Protein AF-A0A645CCY2-F1 (afdb_monomer_lite)

Sequence (93 aa):
MDKETLEKANQLSMKIESLESDMDYYRDMLDSYTKKDIGCVTITVSYAEKGNEYTDDLAIISTENKWVASMIDSIIQSKMDEIRELEKEFAAL

pLDDT: mean 79.75, std 12.47, range [48.75, 94.38]

Structure (mmCIF, N/CA/C/O backbone):
data_AF-A0A645CCY2-F1
#
_entry.id   AF-A0A645CCY2-F1
#
loop_
_atom_site.group_PDB
_atom_site.id
_atom_site.type_symbol
_atom_site.label_atom_id
_atom_site.label_alt_id
_atom_site.label_comp_id
_atom_site.label_asym_id
_atom_site.label_entity_id
_atom_site.label_seq_id
_atom_site.pdbx_PDB_ins_code
_atom_site.Cartn_x
_atom_site.Cartn_y
_atom_site.Cartn_z
_atom_site.occupancy
_atom_site.B_iso_or_equiv
_atom_site.auth_seq_id
_atom_site.auth_comp_id
_atom_site.auth_asym_id
_atom_site.auth_atom_id
_atom_site.pdbx_PDB_model_num
ATOM 1 N N . MET A 1 1 ? -21.509 -3.234 24.620 1.00 68.75 1 MET A N 1
ATOM 2 C CA . MET A 1 1 ? -20.704 -2.225 23.918 1.00 68.75 1 MET A CA 1
ATOM 3 C C . MET A 1 1 ? -21.333 -0.877 24.195 1.00 68.75 1 MET A C 1
ATOM 5 O O . MET A 1 1 ? -22.501 -0.687 23.866 1.00 68.75 1 MET A O 1
ATOM 9 N N . ASP A 1 2 ? -20.631 -0.025 24.929 1.00 90.81 2 ASP A N 1
ATOM 10 C CA . ASP A 1 2 ? -21.088 1.326 25.239 1.00 90.81 2 ASP A CA 1
ATOM 11 C C . ASP A 1 2 ? -20.847 2.279 24.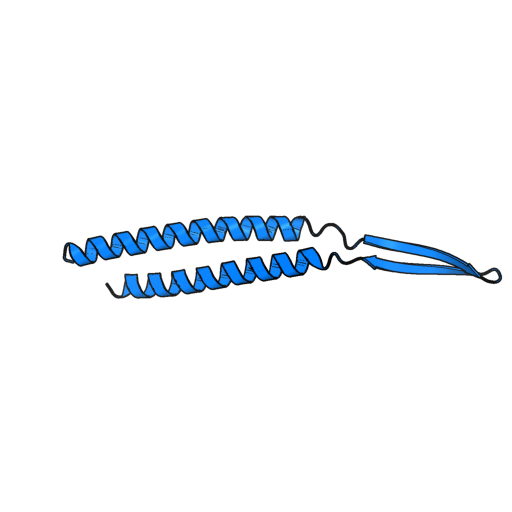056 1.00 90.81 2 ASP A C 1
ATOM 13 O O . ASP A 1 2 ? -20.222 1.929 23.051 1.00 90.81 2 ASP A O 1
ATOM 17 N N . LYS A 1 3 ? -21.419 3.484 24.156 1.00 90.12 3 LYS A N 1
ATOM 18 C CA . LYS A 1 3 ? -21.363 4.496 23.097 1.00 90.12 3 LYS A CA 1
ATOM 19 C C . LYS A 1 3 ? -19.920 4.898 22.767 1.00 90.12 3 LYS A C 1
ATOM 21 O O . LYS A 1 3 ? -19.632 5.152 21.604 1.00 90.12 3 LYS A O 1
ATOM 26 N N . GLU A 1 4 ? -19.040 4.936 23.764 1.00 88.88 4 GLU A N 1
ATOM 27 C CA . GLU A 1 4 ? -17.645 5.341 23.600 1.00 88.88 4 GLU A CA 1
ATOM 28 C C . GLU A 1 4 ? -16.856 4.270 22.837 1.00 88.88 4 GLU A C 1
ATOM 30 O O . GLU A 1 4 ? -16.160 4.596 21.875 1.00 88.88 4 GLU A O 1
ATOM 35 N N . THR A 1 5 ? -17.050 2.985 23.162 1.00 88.50 5 THR A N 1
ATOM 36 C CA . THR A 1 5 ? -16.474 1.874 22.381 1.00 88.50 5 THR A CA 1
ATOM 37 C C . THR A 1 5 ? -16.952 1.885 20.929 1.00 88.50 5 THR A C 1
ATOM 39 O O . THR A 1 5 ? -16.150 1.695 20.018 1.00 88.50 5 THR A O 1
ATOM 42 N N . LEU A 1 6 ? -18.244 2.142 20.691 1.00 90.19 6 LEU A N 1
ATOM 43 C CA . LEU A 1 6 ? -18.811 2.182 19.338 1.00 90.19 6 LEU A CA 1
ATOM 44 C C . LEU A 1 6 ? -18.248 3.351 18.509 1.00 90.19 6 LEU A C 1
ATOM 46 O O . LEU A 1 6 ? -17.964 3.207 17.322 1.00 90.19 6 LEU A O 1
ATOM 50 N N . GLU A 1 7 ? -18.080 4.515 19.136 1.00 91.56 7 GLU A N 1
ATOM 51 C CA . GLU A 1 7 ? -17.522 5.707 18.496 1.00 91.56 7 GLU A CA 1
ATOM 52 C C . GLU A 1 7 ? -16.036 5.514 18.166 1.00 91.56 7 GLU A C 1
ATOM 54 O O . GLU A 1 7 ? -15.604 5.842 17.060 1.00 91.56 7 GLU A O 1
ATOM 59 N N . LYS A 1 8 ? -15.281 4.874 19.067 1.00 89.69 8 LYS A N 1
ATOM 60 C CA . LYS A 1 8 ? -13.882 4.506 18.831 1.00 89.69 8 LYS A CA 1
ATOM 61 C C . LYS A 1 8 ? -13.734 3.458 17.720 1.00 89.69 8 LYS A C 1
ATOM 63 O O . LYS A 1 8 ? -12.877 3.613 16.853 1.00 89.69 8 LYS A O 1
ATOM 68 N N . ALA A 1 9 ? -14.594 2.440 17.696 1.00 89.44 9 ALA A N 1
ATOM 69 C CA . ALA A 1 9 ? -14.624 1.435 16.634 1.00 89.44 9 ALA A CA 1
ATOM 70 C C . ALA A 1 9 ? -14.873 2.078 15.256 1.00 89.44 9 ALA A C 1
ATOM 72 O O . ALA A 1 9 ? -14.138 1.811 14.306 1.00 89.44 9 ALA A O 1
ATOM 73 N N . ASN A 1 10 ? -15.841 2.997 15.155 1.00 91.62 10 ASN A N 1
ATOM 74 C CA . ASN A 1 10 ? -16.104 3.723 13.909 1.00 91.62 10 ASN A CA 1
ATOM 75 C C . ASN A 1 10 ? -14.904 4.568 13.457 1.00 91.62 10 ASN A C 1
ATOM 77 O O . ASN A 1 10 ? -14.569 4.566 12.275 1.00 91.62 10 ASN A O 1
ATOM 81 N N . GLN A 1 11 ? -14.232 5.267 14.378 1.00 92.44 11 GLN A N 1
ATOM 82 C CA . GLN A 1 11 ? -13.042 6.060 14.048 1.00 92.44 11 GLN A CA 1
ATOM 83 C C . GLN A 1 11 ? -11.893 5.193 13.520 1.00 92.44 11 GLN A C 1
ATOM 85 O O . GLN A 1 11 ? -11.255 5.561 12.533 1.00 92.44 11 GLN A O 1
ATOM 90 N N . LEU A 1 12 ? -11.646 4.039 14.148 1.00 89.75 12 LEU A N 1
ATOM 91 C CA . LEU A 1 12 ? -10.632 3.088 13.692 1.00 89.75 12 LEU A CA 1
ATOM 92 C C . LEU A 1 12 ? -10.972 2.532 12.305 1.00 89.75 12 LEU A C 1
ATOM 94 O O . LEU A 1 12 ? -10.106 2.538 11.435 1.00 89.75 12 LEU A O 1
ATOM 98 N N . SER A 1 13 ? -12.231 2.145 12.070 1.00 91.50 13 SER A N 1
ATOM 99 C CA . SER A 1 13 ? -12.691 1.653 10.762 1.00 91.50 13 SER A CA 1
ATOM 100 C C . SER A 1 13 ? -12.471 2.688 9.658 1.00 91.50 13 SER A C 1
ATOM 102 O O . SER A 1 13 ? -11.865 2.381 8.637 1.00 91.50 13 SER A O 1
ATOM 104 N N . MET A 1 14 ? -12.872 3.944 9.887 1.00 93.25 14 MET A N 1
ATOM 105 C CA . MET A 1 14 ? -12.667 5.028 8.917 1.00 93.25 14 MET A CA 1
ATOM 106 C C . MET A 1 14 ? -11.182 5.282 8.630 1.00 93.25 14 MET A C 1
ATOM 108 O O . MET A 1 14 ? -10.806 5.610 7.505 1.00 93.25 14 MET A O 1
ATOM 112 N N . LYS A 1 15 ? -10.324 5.151 9.648 1.00 91.50 15 LYS A N 1
ATOM 113 C CA . LYS A 1 15 ? -8.881 5.332 9.483 1.00 91.50 15 LYS A CA 1
ATOM 114 C C . LYS A 1 15 ? -8.258 4.192 8.673 1.00 91.50 15 LYS A C 1
ATOM 116 O O . LYS A 1 15 ? -7.416 4.469 7.822 1.00 91.50 15 LYS A O 1
ATOM 121 N N . ILE A 1 16 ? -8.682 2.949 8.909 1.00 90.50 16 ILE A N 1
ATOM 122 C CA . ILE A 1 16 ? -8.242 1.779 8.137 1.00 90.50 16 ILE A CA 1
ATOM 123 C C . ILE A 1 16 ? -8.629 1.951 6.664 1.00 90.50 16 ILE A C 1
ATOM 125 O O . ILE A 1 16 ? -7.744 1.930 5.814 1.00 90.50 16 ILE A O 1
ATOM 129 N N . GLU A 1 17 ? -9.898 2.251 6.371 1.00 93.12 17 GLU A N 1
ATOM 130 C CA . GLU A 1 17 ? -10.382 2.468 4.996 1.00 93.12 17 GLU A CA 1
ATOM 131 C C . GLU A 1 17 ? -9.597 3.577 4.270 1.00 93.12 17 GLU A C 1
ATOM 133 O O . GLU A 1 17 ? -9.242 3.450 3.096 1.00 93.12 17 GLU A O 1
ATOM 138 N N . SER A 1 18 ? -9.268 4.667 4.973 1.00 91.69 18 SER A N 1
ATOM 139 C CA . SER A 1 18 ? -8.449 5.745 4.408 1.00 91.69 18 SER A CA 1
ATOM 140 C C . SER A 1 18 ? -7.024 5.289 4.079 1.00 91.69 18 SER A C 1
ATOM 142 O O . SER A 1 18 ? -6.477 5.695 3.053 1.00 91.69 18 SER A O 1
ATOM 144 N N . LEU A 1 19 ? -6.401 4.475 4.936 1.00 86.69 19 LEU A N 1
ATOM 145 C CA . LEU A 1 19 ? -5.049 3.960 4.705 1.00 86.69 19 LEU A CA 1
ATOM 146 C C . LEU A 1 19 ? -5.013 2.930 3.570 1.00 86.69 19 LEU A C 1
ATOM 148 O O . LEU A 1 19 ? -4.049 2.919 2.803 1.00 86.69 19 LEU A O 1
ATOM 152 N N . GLU A 1 20 ? -6.055 2.109 3.431 1.00 90.06 20 GLU A N 1
ATOM 153 C CA . GLU A 1 20 ? -6.216 1.186 2.304 1.00 90.06 20 GLU A CA 1
ATOM 154 C C . GLU A 1 20 ? -6.335 1.946 0.979 1.00 90.06 20 GLU A C 1
ATOM 156 O O . GLU A 1 20 ? -5.610 1.642 0.030 1.00 90.06 20 GLU A O 1
ATOM 161 N N . SER A 1 21 ? -7.153 3.004 0.937 1.00 90.62 21 SER A N 1
ATOM 162 C CA . SER A 1 21 ? -7.269 3.860 -0.250 1.00 90.62 21 SER A CA 1
ATOM 163 C C . SER A 1 21 ? -5.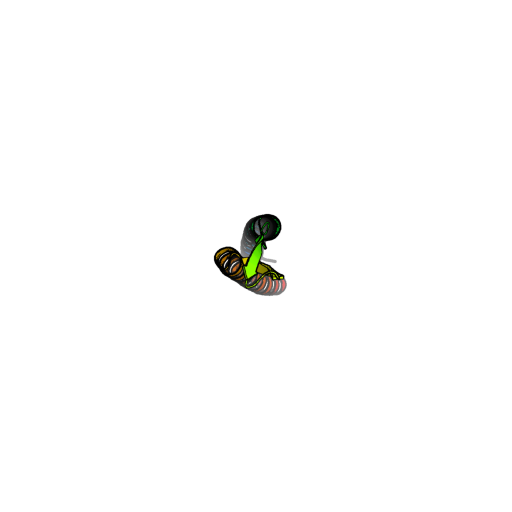937 4.515 -0.629 1.00 90.62 21 SER A C 1
ATOM 165 O O . SER A 1 21 ? -5.604 4.596 -1.814 1.00 90.62 21 SER A O 1
ATOM 167 N N . ASP A 1 22 ? -5.164 4.989 0.351 1.00 81.94 22 ASP A N 1
ATOM 168 C CA . ASP A 1 22 ? -3.826 5.527 0.098 1.00 81.94 22 ASP A CA 1
ATOM 169 C C . ASP A 1 22 ? -2.888 4.447 -0.454 1.00 81.94 22 ASP A C 1
ATOM 171 O O . ASP A 1 22 ? -2.115 4.699 -1.378 1.00 81.94 22 ASP A O 1
ATOM 175 N N . MET A 1 23 ? -2.918 3.241 0.120 1.00 88.50 23 MET A N 1
ATOM 176 C CA . MET A 1 23 ? -2.090 2.129 -0.342 1.00 88.50 23 MET A CA 1
ATOM 177 C C . MET A 1 23 ? -2.384 1.757 -1.790 1.00 88.50 23 MET A C 1
ATOM 179 O O . MET A 1 23 ? -1.440 1.525 -2.546 1.00 88.50 23 MET A O 1
ATOM 183 N N . ASP A 1 24 ? -3.653 1.719 -2.183 1.00 89.19 24 ASP A N 1
ATOM 184 C CA . ASP A 1 24 ? -4.036 1.426 -3.561 1.00 89.19 24 ASP A CA 1
ATOM 185 C C . ASP A 1 24 ? -3.519 2.504 -4.523 1.00 89.19 24 ASP A C 1
ATOM 187 O O . ASP A 1 24 ? -2.925 2.170 -5.549 1.00 89.19 24 ASP A O 1
ATOM 191 N N . TYR A 1 25 ? -3.573 3.784 -4.136 1.00 87.31 25 TYR A N 1
ATOM 192 C CA . TYR A 1 25 ? -2.926 4.860 -4.896 1.00 87.31 25 TYR A CA 1
ATOM 193 C C . TYR A 1 25 ? -1.412 4.633 -5.070 1.00 87.31 25 TYR A C 1
ATOM 195 O O . TYR A 1 25 ? -0.873 4.767 -6.174 1.00 87.31 25 TYR A O 1
ATOM 203 N N . TYR A 1 26 ? -0.699 4.265 -4.000 1.00 82.25 26 TYR A N 1
ATOM 204 C CA . TYR A 1 26 ? 0.742 3.999 -4.083 1.00 82.25 26 TYR A CA 1
ATOM 205 C C . TYR A 1 26 ? 1.064 2.742 -4.901 1.00 82.25 26 TYR A C 1
ATOM 207 O O . TYR A 1 26 ? 2.079 2.722 -5.599 1.00 82.25 26 TYR A O 1
ATOM 215 N N . ARG A 1 27 ? 0.206 1.716 -4.871 1.00 86.19 27 ARG A N 1
ATOM 216 C CA . ARG A 1 27 ? 0.336 0.516 -5.711 1.00 86.19 27 ARG A CA 1
ATOM 217 C C . ARG A 1 27 ? 0.161 0.839 -7.187 1.00 86.19 27 ARG A C 1
ATOM 219 O O . ARG A 1 27 ? 0.992 0.413 -7.983 1.00 86.19 27 ARG A O 1
ATOM 226 N N . ASP A 1 28 ? -0.838 1.640 -7.541 1.00 86.50 28 ASP A N 1
ATOM 227 C CA . ASP A 1 28 ? -1.045 2.100 -8.918 1.00 86.50 28 ASP A CA 1
ATOM 228 C C . ASP A 1 28 ? 0.138 2.941 -9.414 1.00 86.50 28 ASP A C 1
ATOM 230 O O . ASP A 1 28 ? 0.571 2.836 -10.569 1.00 86.50 28 ASP A O 1
ATOM 234 N N . MET A 1 29 ? 0.713 3.758 -8.528 1.00 79.69 29 MET A N 1
ATOM 235 C CA . MET A 1 29 ? 1.919 4.520 -8.827 1.00 79.69 29 MET A CA 1
ATOM 236 C C . MET A 1 29 ? 3.125 3.595 -9.043 1.00 79.69 29 MET A C 1
ATOM 238 O O . MET A 1 29 ? 3.845 3.761 -10.027 1.00 79.69 29 MET A O 1
ATOM 242 N N . LEU A 1 30 ? 3.327 2.590 -8.185 1.00 82.62 30 LEU A N 1
ATOM 243 C CA . LEU A 1 30 ? 4.390 1.593 -8.335 1.00 82.62 30 LEU A CA 1
ATOM 244 C C . LEU A 1 30 ? 4.239 0.786 -9.633 1.00 82.62 30 LEU A C 1
ATOM 246 O O . LEU A 1 30 ? 5.209 0.608 -10.368 1.00 82.62 30 LEU A O 1
ATOM 250 N N . ASP A 1 31 ? 3.025 0.344 -9.952 1.00 82.50 31 ASP A N 1
ATOM 251 C CA . ASP A 1 31 ? 2.696 -0.344 -11.202 1.00 82.50 31 ASP A CA 1
ATOM 252 C C . ASP A 1 31 ? 2.968 0.556 -12.419 1.00 82.50 31 ASP A C 1
ATOM 254 O O . ASP A 1 31 ? 3.570 0.132 -13.402 1.00 82.50 31 ASP A O 1
ATOM 258 N N . SER A 1 32 ? 2.648 1.848 -12.323 1.00 74.44 32 SER A N 1
ATOM 259 C CA . SER A 1 32 ? 2.978 2.828 -13.361 1.00 74.44 32 SER A CA 1
ATOM 260 C C . SER A 1 32 ? 4.485 3.010 -13.544 1.00 74.44 32 SER A C 1
ATOM 262 O O . SER A 1 32 ? 4.934 3.126 -14.682 1.00 74.44 32 SER A O 1
ATOM 264 N N . TYR A 1 33 ? 5.280 3.034 -12.470 1.00 69.38 33 TYR A N 1
ATOM 265 C CA . TYR A 1 33 ? 6.744 3.140 -12.556 1.00 69.38 33 TYR A CA 1
ATOM 266 C C . TYR A 1 33 ? 7.392 1.858 -13.084 1.00 69.38 33 TYR A C 1
ATOM 268 O O . TYR A 1 33 ? 8.298 1.937 -13.908 1.00 69.38 33 TYR A O 1
ATOM 276 N N . THR A 1 34 ? 6.906 0.689 -12.669 1.00 67.88 34 THR A N 1
ATOM 277 C CA . THR A 1 34 ? 7.411 -0.613 -13.135 1.00 67.88 34 THR A CA 1
ATOM 278 C C . THR A 1 34 ? 7.008 -0.907 -14.581 1.00 67.88 34 THR A C 1
ATOM 280 O O . THR A 1 34 ? 7.816 -1.420 -15.346 1.00 67.88 34 THR A O 1
ATOM 283 N N . LYS A 1 35 ? 5.807 -0.511 -15.021 1.00 64.88 35 LYS A N 1
ATOM 284 C CA . LYS A 1 35 ? 5.396 -0.590 -16.437 1.00 64.88 35 LYS A CA 1
ATOM 285 C C . LYS A 1 35 ? 6.068 0.464 -17.314 1.00 64.88 35 LYS A C 1
ATOM 287 O O . LYS A 1 35 ? 6.293 0.215 -18.496 1.00 64.88 35 LYS A O 1
ATOM 292 N N . LYS A 1 36 ? 6.400 1.633 -16.752 1.00 58.03 36 LYS A N 1
ATOM 293 C CA . LYS A 1 36 ? 7.253 2.646 -17.397 1.00 58.03 36 LYS A CA 1
ATOM 294 C C . LYS A 1 36 ? 8.740 2.305 -17.330 1.00 58.03 36 LYS A C 1
ATOM 296 O O . LYS A 1 36 ? 9.523 3.041 -17.924 1.00 58.03 36 LYS A O 1
ATOM 301 N N . ASP A 1 37 ? 9.125 1.167 -16.747 1.00 51.75 37 ASP A N 1
ATOM 302 C CA . ASP A 1 37 ? 10.456 0.558 -16.890 1.00 51.75 37 ASP A CA 1
ATOM 303 C C . ASP A 1 37 ? 10.655 -0.032 -18.308 1.00 51.75 37 ASP A C 1
ATOM 305 O O . ASP A 1 37 ? 11.309 -1.050 -18.532 1.00 51.75 37 ASP A O 1
ATOM 309 N N . ILE A 1 38 ? 10.086 0.647 -19.310 1.00 48.75 38 ILE A N 1
ATOM 310 C CA . ILE A 1 38 ? 10.586 0.613 -20.670 1.00 48.75 38 ILE A CA 1
ATOM 311 C C . ILE A 1 38 ? 11.910 1.365 -20.636 1.00 48.75 38 ILE A C 1
ATOM 313 O O . ILE A 1 38 ? 11.953 2.594 -20.593 1.00 48.75 38 ILE A O 1
ATOM 317 N N . GLY A 1 39 ? 12.989 0.600 -20.722 1.00 50.78 39 GLY A N 1
ATOM 318 C CA . GLY A 1 39 ? 14.219 1.098 -21.308 1.00 50.78 39 GLY A CA 1
ATOM 319 C C . GLY A 1 39 ? 15.473 0.668 -20.580 1.00 50.78 39 GLY A C 1
ATOM 320 O O . GLY A 1 39 ? 16.312 1.515 -20.298 1.00 50.78 39 GLY A O 1
ATOM 321 N N . CYS A 1 40 ? 15.681 -0.640 -20.391 1.00 52.88 40 CYS A N 1
ATOM 322 C CA . CYS A 1 40 ? 17.024 -1.131 -20.680 1.00 52.88 40 CYS A CA 1
ATOM 323 C C . CYS A 1 40 ? 17.252 -0.850 -22.172 1.00 52.88 40 CYS A C 1
ATOM 325 O O . CYS A 1 40 ? 16.808 -1.609 -23.033 1.00 52.88 40 CYS A O 1
ATOM 327 N N . VAL A 1 41 ? 17.797 0.324 -22.486 1.00 55.38 41 VAL A N 1
ATOM 328 C CA . VAL A 1 41 ? 18.169 0.654 -23.859 1.00 55.38 41 VAL A CA 1
ATOM 329 C C . VAL A 1 41 ? 19.508 -0.020 -24.081 1.00 55.38 41 VAL A C 1
ATOM 331 O O . VAL A 1 41 ? 20.519 0.410 -23.525 1.00 55.38 41 VAL A O 1
ATOM 334 N N . THR A 1 42 ? 19.499 -1.104 -24.852 1.00 57.47 42 THR A N 1
ATOM 335 C CA . THR A 1 42 ? 20.727 -1.698 -25.369 1.00 57.47 42 THR A CA 1
ATOM 336 C C . THR A 1 42 ? 21.164 -0.886 -26.578 1.00 57.47 42 THR A C 1
ATOM 338 O O . THR A 1 42 ? 20.466 -0.842 -27.590 1.00 57.47 42 THR A O 1
ATOM 341 N N . ILE A 1 43 ? 22.302 -0.208 -26.461 1.00 64.94 43 ILE A N 1
ATOM 342 C CA . ILE A 1 43 ? 22.966 0.444 -27.587 1.00 64.94 43 ILE A CA 1
ATOM 343 C C . ILE A 1 43 ? 24.038 -0.515 -28.089 1.00 64.94 43 ILE A C 1
ATOM 345 O O . ILE A 1 43 ? 25.013 -0.769 -27.386 1.00 64.94 43 ILE A O 1
ATOM 349 N N . THR A 1 44 ? 23.861 -1.019 -29.305 1.00 74.12 44 THR A N 1
ATOM 350 C CA . THR A 1 44 ? 24.883 -1.795 -30.006 1.00 74.12 44 THR A CA 1
ATOM 351 C C . THR A 1 44 ? 25.839 -0.833 -30.707 1.00 74.12 44 THR A C 1
ATOM 353 O O . THR A 1 44 ? 25.421 -0.027 -31.541 1.00 74.12 44 THR A O 1
ATOM 356 N N . VAL A 1 45 ? 27.123 -0.892 -30.360 1.00 75.56 45 VAL A N 1
ATOM 357 C CA . VAL A 1 45 ? 28.183 -0.077 -30.962 1.00 75.56 45 VAL A CA 1
ATOM 358 C C . VAL A 1 45 ? 29.079 -0.986 -31.793 1.00 75.56 45 VAL A C 1
ATOM 360 O O . VAL A 1 45 ? 29.748 -1.862 -31.250 1.00 75.56 45 VAL A O 1
ATOM 363 N N . SER A 1 46 ? 29.120 -0.759 -33.107 1.00 81.19 46 SER A N 1
ATOM 364 C CA . SER A 1 46 ? 30.032 -1.463 -34.014 1.00 81.19 46 SER A CA 1
ATOM 365 C C . SER A 1 46 ? 31.206 -0.564 -34.404 1.00 81.19 46 SER A C 1
ATOM 367 O O . SER A 1 46 ? 31.009 0.588 -34.795 1.00 81.19 46 SER A O 1
ATOM 369 N N . TYR A 1 47 ? 32.431 -1.082 -34.314 1.00 72.81 47 TYR A N 1
ATOM 370 C CA . TYR A 1 47 ? 33.653 -0.382 -34.717 1.00 72.81 47 TYR A CA 1
ATOM 371 C C . TYR A 1 47 ? 34.595 -1.317 -35.474 1.00 72.81 47 TYR A C 1
ATOM 373 O O . TYR A 1 47 ? 34.644 -2.517 -35.218 1.00 72.81 47 TYR A O 1
ATOM 381 N N 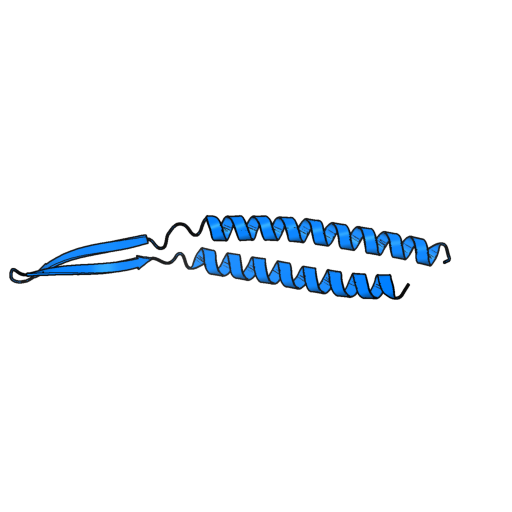. ALA A 1 48 ? 35.350 -0.765 -36.424 1.00 73.50 48 ALA A N 1
ATOM 382 C CA . ALA A 1 48 ? 36.303 -1.521 -37.226 1.00 73.50 48 ALA A CA 1
ATOM 383 C C . ALA A 1 48 ? 37.738 -1.114 -36.878 1.00 73.50 48 ALA A C 1
ATOM 385 O O . ALA A 1 48 ? 38.090 0.064 -36.966 1.00 73.50 48 ALA A O 1
ATOM 386 N N . GLU A 1 49 ? 38.584 -2.085 -36.533 1.00 66.25 49 GLU A N 1
ATOM 387 C CA . GLU A 1 49 ? 40.014 -1.864 -36.309 1.00 66.25 49 GLU A CA 1
ATOM 388 C C . GLU A 1 49 ? 40.835 -2.881 -37.114 1.00 66.25 49 GLU A C 1
ATOM 390 O O . GLU A 1 49 ? 40.599 -4.087 -37.057 1.00 66.25 49 GLU A O 1
ATOM 395 N N . LYS A 1 50 ? 41.809 -2.393 -37.898 1.00 75.38 50 LYS A N 1
ATOM 396 C CA . LYS A 1 50 ? 42.757 -3.218 -38.683 1.00 75.38 50 LYS A CA 1
ATOM 397 C C . LYS A 1 50 ? 42.101 -4.277 -39.589 1.00 75.38 50 LYS A C 1
ATOM 399 O O . LYS A 1 50 ? 42.667 -5.344 -39.801 1.00 75.38 50 LYS A O 1
ATOM 404 N N . GLY A 1 51 ? 40.937 -3.962 -40.155 1.00 78.06 51 GLY A N 1
ATOM 405 C CA . GLY A 1 51 ? 40.230 -4.838 -41.097 1.00 78.06 51 GLY A CA 1
ATOM 406 C C . GLY A 1 51 ? 39.288 -5.862 -40.457 1.00 78.06 51 GLY A C 1
ATOM 407 O O . GLY A 1 51 ? 38.702 -6.646 -41.194 1.00 78.06 51 GLY A O 1
ATOM 408 N N . ASN A 1 52 ? 39.109 -5.833 -39.131 1.00 68.06 52 ASN A N 1
ATOM 409 C CA . ASN A 1 52 ? 38.108 -6.629 -38.420 1.00 68.06 52 ASN A CA 1
ATOM 410 C C . ASN A 1 52 ? 36.999 -5.727 -37.860 1.00 68.06 52 ASN A C 1
ATOM 412 O O . ASN A 1 52 ? 37.290 -4.644 -37.349 1.00 68.06 52 ASN A O 1
ATOM 416 N N . GLU A 1 53 ? 35.749 -6.186 -37.934 1.00 78.44 53 GLU A N 1
ATOM 417 C CA . GLU A 1 53 ? 34.591 -5.549 -37.297 1.00 78.44 53 GLU A CA 1
ATOM 418 C C . GLU A 1 53 ? 34.346 -6.149 -35.907 1.00 78.44 53 GLU A C 1
ATOM 420 O O . GLU A 1 53 ? 34.312 -7.369 -35.737 1.00 78.44 53 GLU A O 1
ATOM 425 N N . TYR A 1 54 ? 34.157 -5.278 -34.920 1.00 80.56 54 TYR A N 1
ATOM 426 C CA . TYR A 1 54 ? 33.824 -5.602 -33.537 1.00 80.56 54 TYR A CA 1
ATOM 427 C C . TYR A 1 54 ? 32.474 -4.981 -33.188 1.00 80.56 54 TYR A C 1
ATOM 429 O O . TYR A 1 54 ? 32.105 -3.940 -33.733 1.00 80.56 54 TYR A O 1
ATOM 437 N N . THR A 1 55 ? 31.716 -5.630 -32.307 1.00 82.12 55 THR A N 1
ATOM 438 C CA . THR A 1 55 ? 30.409 -5.149 -31.847 1.00 82.12 55 THR A CA 1
ATOM 439 C C . THR A 1 55 ? 30.283 -5.369 -30.345 1.00 82.12 55 THR A C 1
ATOM 441 O O . THR A 1 55 ? 30.480 -6.492 -29.888 1.00 82.12 55 THR A O 1
ATOM 444 N N . ASP A 1 56 ? 29.946 -4.307 -29.611 1.00 78.12 56 ASP A N 1
ATOM 445 C CA . ASP A 1 56 ? 29.730 -4.313 -28.162 1.00 78.12 56 ASP A CA 1
ATOM 446 C C . ASP A 1 56 ? 28.328 -3.779 -27.824 1.00 78.12 56 ASP A C 1
ATOM 448 O O . ASP A 1 56 ? 27.876 -2.786 -28.398 1.00 78.12 56 ASP A O 1
ATOM 452 N N . ASP A 1 57 ? 27.651 -4.411 -26.862 1.00 71.88 57 ASP A N 1
ATOM 453 C CA . ASP A 1 57 ? 26.331 -3.998 -26.375 1.00 71.88 57 ASP A CA 1
ATOM 454 C C . ASP A 1 57 ? 26.447 -3.256 -25.035 1.00 71.88 57 ASP A C 1
ATOM 456 O O . ASP A 1 57 ? 26.961 -3.787 -24.048 1.00 71.88 57 ASP A O 1
ATOM 460 N N . LEU A 1 58 ? 25.924 -2.029 -24.970 1.00 68.06 58 LEU A N 1
ATOM 461 C CA . LEU A 1 58 ? 25.865 -1.217 -23.753 1.00 68.06 58 LEU A CA 1
ATOM 462 C C . LEU A 1 58 ? 24.428 -1.142 -23.233 1.00 68.06 58 LEU A C 1
ATOM 464 O O . LEU A 1 58 ? 23.549 -0.615 -23.911 1.00 68.06 58 LEU A O 1
ATOM 468 N N . ALA A 1 59 ? 24.190 -1.625 -22.013 1.00 61.28 59 ALA A N 1
ATOM 469 C CA . ALA A 1 59 ? 22.897 -1.519 -21.340 1.00 61.28 59 ALA A CA 1
ATOM 470 C C . ALA A 1 59 ? 22.815 -0.225 -20.515 1.00 61.28 59 ALA A C 1
ATOM 472 O O . ALA A 1 59 ? 23.534 -0.067 -19.526 1.00 61.28 59 ALA A O 1
ATOM 473 N N . ILE A 1 60 ? 21.914 0.689 -20.882 1.00 58.44 60 ILE A N 1
ATOM 474 C CA . ILE A 1 60 ? 21.596 1.862 -20.060 1.00 58.44 60 ILE A CA 1
ATOM 475 C C . ILE A 1 60 ? 20.428 1.503 -19.145 1.00 58.44 60 ILE A C 1
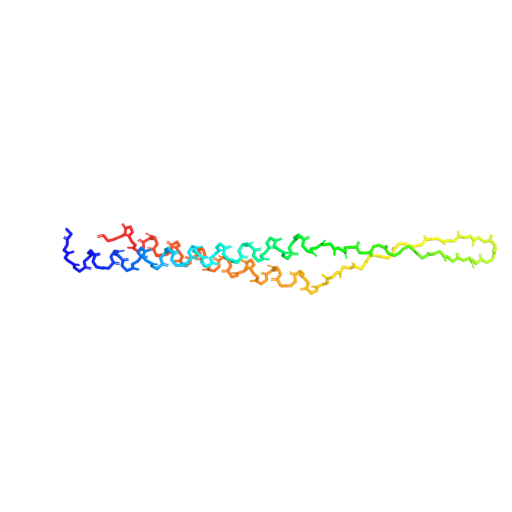ATOM 477 O O . ILE A 1 60 ? 19.316 1.275 -19.612 1.00 58.44 60 ILE A O 1
ATOM 481 N N . ILE A 1 61 ? 20.680 1.461 -17.836 1.00 60.12 61 ILE A N 1
ATOM 482 C CA . ILE A 1 61 ? 19.647 1.281 -16.812 1.00 60.12 61 ILE A CA 1
ATOM 483 C C . ILE A 1 61 ? 19.297 2.662 -16.259 1.00 60.12 61 ILE A C 1
ATOM 485 O O . ILE A 1 61 ? 20.163 3.335 -15.702 1.00 60.12 61 ILE A O 1
ATOM 489 N N . SER A 1 62 ? 18.029 3.067 -16.364 1.00 60.41 62 SER A N 1
ATOM 490 C CA . SER A 1 62 ? 17.497 4.229 -15.640 1.00 60.41 62 SER A CA 1
ATOM 491 C C . SER A 1 62 ? 17.582 3.968 -14.129 1.00 60.41 62 SER A C 1
ATOM 493 O O . SER A 1 62 ? 16.751 3.279 -13.539 1.00 60.41 62 SER A O 1
ATOM 495 N N . THR A 1 63 ? 18.641 4.457 -13.487 1.00 59.19 63 THR A N 1
ATOM 496 C CA . THR A 1 63 ? 18.875 4.302 -12.042 1.00 59.19 63 THR A CA 1
ATOM 497 C C . THR A 1 63 ? 17.879 5.099 -11.198 1.00 59.19 63 THR A C 1
ATOM 499 O O . THR A 1 63 ? 17.587 4.706 -10.069 1.00 59.19 63 THR A O 1
ATOM 502 N N . GLU A 1 64 ? 17.306 6.171 -11.750 1.00 60.56 64 GLU A N 1
ATOM 503 C CA . GLU A 1 64 ? 16.350 7.048 -11.063 1.00 60.56 64 GLU A CA 1
ATOM 504 C C . GLU A 1 64 ? 15.003 6.353 -10.800 1.00 60.56 64 GLU A C 1
ATOM 506 O O . GLU A 1 64 ? 14.447 6.477 -9.707 1.00 60.56 64 GLU A O 1
ATOM 511 N N . ASN A 1 65 ? 14.520 5.526 -11.735 1.00 63.78 65 ASN A N 1
ATOM 512 C CA . ASN A 1 65 ? 13.251 4.803 -11.572 1.00 63.78 65 ASN A CA 1
ATOM 513 C C . ASN A 1 65 ? 13.308 3.747 -10.457 1.00 63.78 65 ASN A C 1
ATOM 515 O O . ASN A 1 65 ? 12.331 3.562 -9.730 1.00 63.78 65 ASN A O 1
ATOM 519 N N . LYS A 1 66 ? 14.460 3.085 -10.270 1.00 66.38 66 LYS A N 1
ATOM 520 C CA . LYS A 1 66 ? 14.635 2.059 -9.226 1.00 66.38 66 LYS A CA 1
ATOM 521 C C . LYS A 1 66 ? 14.566 2.641 -7.817 1.00 66.38 66 LYS A C 1
ATOM 523 O O . LYS A 1 66 ? 13.991 2.020 -6.925 1.00 66.38 66 LYS A O 1
ATOM 528 N N . TRP A 1 67 ? 15.134 3.828 -7.615 1.00 70.50 67 TRP A N 1
ATOM 529 C CA . TRP A 1 67 ? 15.102 4.492 -6.313 1.00 70.50 67 TRP A CA 1
ATOM 530 C C . TRP A 1 67 ? 13.685 4.948 -5.950 1.00 70.50 67 TRP A C 1
ATOM 532 O O . TRP A 1 67 ? 13.225 4.707 -4.836 1.00 70.50 67 TRP A O 1
ATOM 542 N N . VAL A 1 68 ? 12.956 5.516 -6.917 1.00 73.38 68 VAL A N 1
ATOM 543 C CA . VAL A 1 68 ? 11.560 5.932 -6.721 1.00 73.38 68 VAL A CA 1
ATOM 544 C C . VAL A 1 68 ? 10.659 4.729 -6.431 1.00 73.38 68 VAL A C 1
ATOM 546 O O . VAL A 1 68 ? 9.893 4.771 -5.472 1.00 73.38 68 VAL A O 1
ATOM 549 N N . ALA A 1 69 ? 10.793 3.628 -7.178 1.00 78.50 69 ALA A N 1
ATOM 550 C CA . ALA A 1 69 ? 10.040 2.400 -6.917 1.00 78.50 69 ALA A CA 1
ATOM 551 C C . ALA A 1 69 ? 10.308 1.839 -5.508 1.00 78.50 69 ALA A C 1
ATOM 553 O O . ALA A 1 69 ? 9.370 1.496 -4.792 1.00 78.50 69 ALA A O 1
ATOM 554 N N . SER A 1 70 ? 11.572 1.817 -5.071 1.00 80.44 70 SER A N 1
ATOM 555 C CA . SER A 1 70 ? 11.949 1.364 -3.724 1.00 80.44 70 SER A CA 1
ATOM 556 C C . SER A 1 70 ? 11.382 2.258 -2.613 1.00 80.44 70 SER A C 1
ATOM 558 O O . SER A 1 70 ? 10.976 1.758 -1.561 1.00 80.44 70 SER A O 1
ATOM 560 N N . MET A 1 71 ? 11.326 3.573 -2.836 1.00 81.19 71 MET A N 1
ATOM 561 C CA . MET A 1 71 ? 10.718 4.517 -1.897 1.00 81.19 71 MET A CA 1
ATOM 562 C C . MET A 1 71 ? 9.202 4.301 -1.788 1.00 81.19 71 MET A C 1
ATOM 564 O O . MET A 1 71 ? 8.663 4.298 -0.684 1.00 81.19 71 MET A O 1
ATOM 568 N N . ILE A 1 72 ? 8.520 4.081 -2.915 1.00 82.00 72 ILE A N 1
ATOM 569 C CA . ILE A 1 72 ? 7.078 3.797 -2.943 1.00 82.00 72 ILE A CA 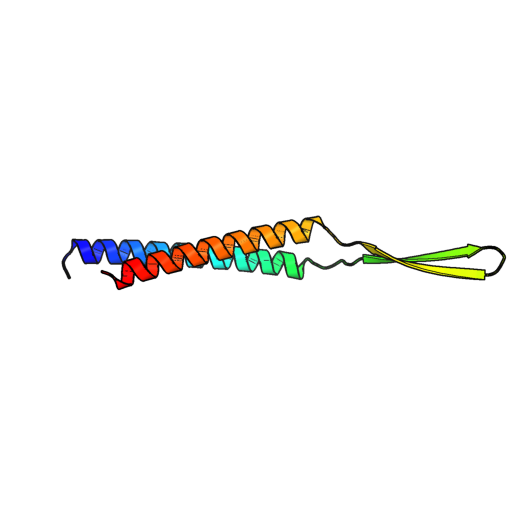1
ATOM 570 C C . ILE A 1 72 ? 6.767 2.484 -2.221 1.00 82.00 72 ILE A C 1
ATOM 572 O O . ILE A 1 72 ? 5.852 2.446 -1.402 1.00 82.00 72 ILE A O 1
ATOM 576 N N . ASP A 1 73 ? 7.557 1.437 -2.462 1.00 86.06 73 ASP A N 1
ATOM 577 C CA . ASP A 1 73 ? 7.405 0.151 -1.775 1.00 86.06 73 ASP A CA 1
ATOM 578 C C . ASP A 1 73 ? 7.553 0.301 -0.249 1.00 86.06 73 ASP A C 1
ATOM 580 O O . ASP A 1 73 ? 6.739 -0.209 0.519 1.00 86.06 73 ASP A O 1
ATOM 584 N N . SER A 1 74 ? 8.511 1.119 0.200 1.00 88.06 74 SER A N 1
ATOM 585 C CA . SER A 1 74 ? 8.703 1.424 1.626 1.00 88.06 74 SER A CA 1
ATOM 586 C C . SER A 1 74 ? 7.496 2.147 2.244 1.00 88.06 74 SER A C 1
ATOM 588 O O . SER A 1 74 ? 7.116 1.859 3.379 1.00 88.06 74 SER A O 1
ATOM 590 N N . ILE A 1 75 ? 6.862 3.063 1.500 1.00 87.50 75 ILE A N 1
ATOM 591 C CA . ILE A 1 75 ? 5.636 3.755 1.935 1.00 87.50 75 ILE A CA 1
ATOM 592 C C . ILE A 1 75 ? 4.474 2.763 2.071 1.00 87.50 75 ILE A C 1
ATOM 594 O O . ILE A 1 75 ? 3.738 2.821 3.057 1.00 87.50 75 ILE A O 1
ATOM 598 N N . ILE A 1 76 ? 4.325 1.834 1.120 1.00 88.56 76 ILE A N 1
ATOM 599 C CA . ILE A 1 76 ? 3.293 0.789 1.173 1.00 88.56 76 ILE A CA 1
ATOM 600 C C . ILE A 1 76 ? 3.491 -0.087 2.414 1.00 88.56 76 ILE A C 1
ATOM 602 O O . ILE A 1 76 ? 2.533 -0.292 3.158 1.00 88.56 76 ILE A O 1
ATOM 606 N N . GLN A 1 77 ? 4.718 -0.550 2.687 1.00 90.38 77 GLN A N 1
ATOM 607 C CA . GLN A 1 77 ? 5.003 -1.362 3.879 1.00 90.38 77 GLN A CA 1
ATOM 608 C C . GLN A 1 77 ? 4.683 -0.613 5.176 1.00 90.38 77 GLN A C 1
ATOM 610 O O . GLN A 1 77 ? 4.017 -1.159 6.053 1.00 90.38 77 GLN A O 1
ATOM 615 N N . SER A 1 78 ? 5.069 0.663 5.273 1.00 92.06 78 SER A N 1
ATOM 616 C CA . SER A 1 78 ? 4.759 1.479 6.451 1.00 92.06 78 SER A CA 1
ATOM 617 C C . SER A 1 78 ? 3.252 1.606 6.696 1.00 92.06 78 SER A C 1
ATOM 619 O O . SER A 1 78 ? 2.821 1.555 7.846 1.00 92.06 78 SER A O 1
ATOM 621 N N . LYS A 1 79 ? 2.447 1.773 5.639 1.00 87.69 79 LYS A N 1
ATOM 622 C CA . LYS A 1 79 ? 0.982 1.846 5.758 1.00 87.69 79 LYS A CA 1
ATOM 623 C C . LYS A 1 79 ? 0.368 0.496 6.122 1.00 87.69 79 LYS A C 1
ATOM 625 O O . LYS A 1 79 ? -0.543 0.457 6.941 1.00 87.69 79 LYS A O 1
ATOM 630 N N . MET A 1 80 ? 0.892 -0.603 5.575 1.00 91.50 80 MET A N 1
ATOM 631 C CA . MET A 1 80 ? 0.462 -1.956 5.941 1.00 91.50 80 MET A CA 1
ATOM 632 C C . MET A 1 80 ? 0.686 -2.245 7.426 1.00 91.50 80 MET A C 1
ATOM 634 O O . MET A 1 80 ? -0.178 -2.834 8.073 1.00 91.50 80 MET A O 1
ATOM 638 N N . ASP A 1 81 ? 1.830 -1.835 7.970 1.00 93.75 81 ASP A N 1
ATOM 639 C CA . ASP A 1 81 ? 2.115 -2.015 9.390 1.00 93.75 81 ASP A CA 1
ATOM 640 C C . ASP A 1 81 ? 1.209 -1.137 10.266 1.00 93.75 81 ASP A C 1
ATOM 642 O O . ASP A 1 81 ? 0.709 -1.615 11.282 1.00 93.75 81 ASP A O 1
ATOM 646 N N . GLU A 1 82 ? 0.904 0.099 9.848 1.00 92.56 82 GLU A N 1
ATOM 647 C CA . GLU A 1 82 ? -0.066 0.946 10.557 1.00 92.56 82 GLU A CA 1
ATOM 648 C C . GLU A 1 82 ? -1.474 0.330 10.563 1.00 92.56 82 GLU A C 1
ATOM 650 O O 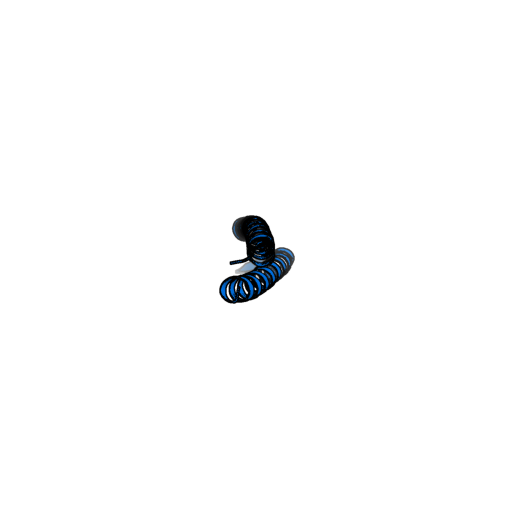. GLU A 1 82 ? -2.107 0.273 11.618 1.00 92.56 82 GLU A O 1
ATOM 655 N N . ILE A 1 83 ? -1.948 -0.187 9.423 1.00 91.94 83 ILE A N 1
ATOM 656 C CA . ILE A 1 83 ? -3.241 -0.883 9.336 1.00 91.94 83 ILE A CA 1
ATOM 657 C C . ILE A 1 83 ? -3.273 -2.074 10.294 1.00 91.94 83 ILE A C 1
ATOM 659 O O . ILE A 1 83 ? -4.213 -2.191 11.073 1.00 91.94 83 ILE A O 1
ATOM 663 N N . ARG A 1 84 ? -2.231 -2.915 10.311 1.00 94.19 84 ARG A N 1
ATOM 664 C CA . ARG A 1 84 ? -2.168 -4.083 11.207 1.00 94.19 84 ARG A CA 1
ATOM 665 C C . ARG A 1 84 ? -2.277 -3.707 12.680 1.00 94.19 84 ARG A C 1
ATOM 667 O O . ARG A 1 84 ? -2.897 -4.437 13.450 1.00 94.19 84 ARG A O 1
ATOM 674 N N . GLU A 1 85 ? -1.657 -2.607 13.097 1.00 94.38 85 GLU A N 1
ATOM 675 C CA . GLU A 1 85 ? -1.774 -2.138 14.480 1.00 94.38 85 GLU A CA 1
ATOM 676 C C . GLU A 1 85 ? -3.179 -1.595 14.780 1.00 94.38 85 GLU A C 1
ATOM 678 O O . GLU A 1 85 ? -3.729 -1.897 15.840 1.00 94.38 85 GLU A O 1
ATOM 683 N N . LEU A 1 86 ? -3.806 -0.883 13.838 1.00 90.12 86 LEU A N 1
ATOM 684 C CA . LEU A 1 86 ? -5.190 -0.416 13.980 1.00 90.12 86 LEU A CA 1
ATOM 685 C C . LEU A 1 86 ? -6.198 -1.574 14.008 1.00 90.12 86 LEU A C 1
ATOM 687 O O . LEU A 1 86 ? -7.139 -1.537 14.796 1.00 90.12 86 LEU A O 1
ATOM 691 N N . GLU A 1 87 ? -5.996 -2.620 13.206 1.00 90.19 87 GLU A N 1
ATOM 692 C CA . GLU A 1 87 ? -6.815 -3.838 13.223 1.00 90.19 87 GLU A CA 1
ATOM 693 C C . GLU A 1 87 ? -6.703 -4.576 14.561 1.00 90.19 87 GLU A C 1
ATOM 695 O O . GLU A 1 87 ? -7.707 -5.051 15.093 1.00 90.19 87 GLU A O 1
ATOM 700 N N . LYS A 1 88 ? -5.497 -4.644 15.146 1.00 93.62 88 LYS A N 1
ATOM 701 C CA . LYS A 1 88 ? -5.302 -5.192 16.498 1.00 93.62 88 LYS A CA 1
ATOM 702 C C . LYS A 1 88 ? -6.005 -4.348 17.551 1.00 93.62 88 LYS A C 1
ATOM 704 O O . LYS A 1 88 ? -6.620 -4.914 18.451 1.00 93.62 88 LYS A O 1
ATOM 709 N N . GLU A 1 89 ? -5.912 -3.021 17.454 1.00 90.25 89 GLU A N 1
ATOM 710 C CA . GLU A 1 89 ? -6.611 -2.118 18.368 1.00 90.25 89 GLU A CA 1
ATOM 711 C C . GLU A 1 89 ? -8.126 -2.299 18.255 1.00 90.25 89 GLU A C 1
ATOM 713 O O . GLU A 1 89 ? -8.797 -2.423 19.274 1.00 90.25 89 GLU A O 1
ATOM 718 N N . PHE A 1 90 ? -8.652 -2.394 17.032 1.00 87.56 90 PHE A N 1
ATOM 719 C CA . PHE A 1 90 ? -10.069 -2.622 16.770 1.00 87.56 90 PHE A CA 1
ATOM 720 C C . PHE A 1 90 ? -10.546 -3.978 17.303 1.00 87.56 90 PHE A C 1
ATOM 722 O O . PHE A 1 90 ? -11.593 -4.051 17.935 1.00 87.56 90 PHE A O 1
ATOM 729 N N . ALA A 1 91 ? -9.769 -5.046 17.103 1.00 87.81 91 ALA A N 1
ATOM 730 C CA . ALA A 1 91 ? -10.090 -6.383 17.605 1.00 87.81 91 ALA A CA 1
ATOM 731 C C . ALA A 1 91 ? -10.024 -6.500 19.140 1.00 87.81 91 ALA A C 1
ATOM 733 O O . ALA A 1 91 ? -10.536 -7.470 19.699 1.00 87.81 91 ALA A O 1
ATOM 734 N N . ALA A 1 92 ? -9.368 -5.549 19.811 1.00 89.50 92 ALA A N 1
ATOM 735 C CA . ALA A 1 92 ? -9.253 -5.487 21.264 1.00 89.50 92 ALA A CA 1
ATOM 736 C C . ALA A 1 92 ? -10.352 -4.641 21.942 1.00 89.50 92 ALA A C 1
ATOM 738 O O . ALA A 1 92 ? -10.381 -4.599 23.176 1.00 89.50 92 ALA A O 1
ATOM 739 N N . LEU A 1 93 ? -11.214 -3.966 21.167 1.00 84.88 93 LEU A N 1
ATOM 740 C CA . LEU A 1 93 ? -12.408 -3.254 21.652 1.00 84.88 93 LEU A CA 1
ATOM 741 C C . LEU A 1 93 ? -13.552 -4.220 21.992 1.00 84.88 93 LEU A C 1
ATOM 743 O O . LEU A 1 93 ? -14.275 -3.925 22.973 1.00 84.88 93 LEU A O 1
#

Organism: NCBI:txid1076179

Radius of gyration: 24.61 Å; chains: 1; bounding box: 64×14×66 Å

Secondary structure (DSSP, 8-state):
--HHHHHHHHHHHHHHHHHHHHHHHHHHHHHHHHHT----EEEEEEEEETTEEEEEEEEE--HHHHHHHHHHHHHHHHHHHHHHHHHHHHHT-

Foldseek 3Di:
DDPVLVVLLVVLVVVLVVLVVVLVVLVVVLVVLVVVQPDQPWDWDWDDDPHDIDIDTDGDGPPVSVVVSVVSVVSSVVSVVVSVVSVVVSVVD